Protein AF-A0A967C3I1-F1 (afdb_monomer)

pLDDT: mean 87.61, std 12.84, range [43.25, 98.0]

Organism: NCBI:txid374515

Structure (mmCIF, N/CA/C/O backbone):
data_AF-A0A967C3I1-F1
#
_entry.id   AF-A0A967C3I1-F1
#
loop_
_atom_site.group_PDB
_atom_site.id
_atom_site.type_symbol
_atom_site.label_atom_id
_atom_site.label_alt_id
_atom_site.label_comp_id
_atom_site.label_asym_id
_atom_site.label_entity_id
_atom_site.label_seq_id
_atom_site.pdbx_PDB_ins_code
_atom_site.Cartn_x
_atom_site.Cartn_y
_atom_site.Cartn_z
_atom_site.occupancy
_atom_site.B_iso_or_equiv
_atom_site.auth_seq_id
_atom_site.auth_comp_id
_atom_site.auth_asym_id
_atom_site.auth_atom_id
_atom_site.pdbx_PDB_model_num
ATOM 1 N N . MET A 1 1 ? 14.100 -5.558 -5.157 1.00 89.88 1 MET A N 1
ATOM 2 C CA . MET A 1 1 ? 13.025 -5.685 -6.156 1.00 89.88 1 MET A CA 1
ATOM 3 C C . MET A 1 1 ? 13.537 -5.068 -7.439 1.00 89.88 1 MET A C 1
ATOM 5 O O . MET A 1 1 ? 14.326 -4.133 -7.340 1.00 89.88 1 MET A O 1
ATOM 9 N N . ASN A 1 2 ? 13.152 -5.592 -8.594 1.00 95.56 2 ASN A N 1
ATOM 10 C CA . ASN A 1 2 ? 13.569 -5.085 -9.901 1.00 95.56 2 ASN A CA 1
ATOM 11 C C . ASN A 1 2 ? 12.377 -4.498 -10.664 1.00 95.56 2 ASN A C 1
ATOM 13 O O . ASN A 1 2 ? 11.224 -4.795 -10.350 1.00 95.56 2 ASN A O 1
ATOM 17 N N . LEU A 1 3 ? 12.656 -3.665 -11.661 1.00 95.94 3 LEU A N 1
ATOM 18 C CA . LEU A 1 3 ? 11.648 -3.089 -12.539 1.00 95.94 3 LEU A CA 1
ATOM 19 C C . LEU A 1 3 ? 10.856 -4.199 -13.249 1.00 95.94 3 LEU A C 1
ATOM 21 O O . LEU A 1 3 ? 11.420 -5.196 -13.698 1.00 95.94 3 LEU A O 1
ATOM 25 N N . ASN A 1 4 ? 9.543 -4.018 -13.360 1.00 95.31 4 ASN A N 1
ATOM 26 C CA . ASN A 1 4 ? 8.570 -4.968 -13.908 1.00 95.31 4 ASN A CA 1
ATOM 27 C C . ASN A 1 4 ? 8.478 -6.312 -13.161 1.00 95.31 4 ASN A C 1
ATOM 29 O O . ASN A 1 4 ? 7.843 -7.248 -13.648 1.00 95.31 4 ASN A O 1
ATOM 33 N N . GLU A 1 5 ? 9.098 -6.440 -11.985 1.00 94.12 5 GLU A N 1
ATOM 34 C CA . GLU A 1 5 ? 8.989 -7.647 -11.170 1.00 94.12 5 GLU A CA 1
ATOM 35 C C . GLU A 1 5 ? 7.580 -7.747 -10.558 1.00 94.12 5 GLU A C 1
ATOM 37 O O . GLU A 1 5 ? 7.067 -6.796 -9.967 1.00 94.12 5 GLU A O 1
ATOM 42 N N . TYR A 1 6 ? 6.947 -8.916 -10.675 1.00 93.88 6 TYR A N 1
ATOM 43 C CA . TYR A 1 6 ? 5.609 -9.192 -10.147 1.00 93.88 6 TYR A CA 1
ATOM 44 C C . TYR A 1 6 ? 5.598 -10.489 -9.331 1.00 93.88 6 TYR A C 1
ATOM 46 O O . TYR A 1 6 ? 6.509 -11.311 -9.410 1.00 93.88 6 TYR A O 1
ATOM 54 N N . GLY A 1 7 ? 4.575 -10.669 -8.494 1.00 90.56 7 GLY A N 1
ATOM 55 C CA . GLY A 1 7 ? 4.493 -11.790 -7.550 1.00 90.56 7 GLY A CA 1
ATOM 56 C C . GLY A 1 7 ? 5.401 -11.638 -6.322 1.00 90.56 7 GLY A C 1
ATOM 57 O O . GLY A 1 7 ? 5.403 -12.502 -5.444 1.00 90.56 7 GLY A O 1
ATOM 58 N N . VAL A 1 8 ? 6.147 -10.534 -6.224 1.00 90.88 8 VAL A N 1
ATOM 59 C CA . VAL A 1 8 ? 7.016 -10.228 -5.084 1.00 90.88 8 VAL A CA 1
ATOM 60 C C . VAL A 1 8 ? 6.182 -9.730 -3.917 1.00 90.88 8 VAL A C 1
ATOM 62 O O . VAL A 1 8 ? 5.278 -8.909 -4.083 1.00 90.88 8 VAL A O 1
ATOM 65 N N . ILE A 1 9 ? 6.513 -10.206 -2.720 1.00 89.81 9 ILE A N 1
ATOM 66 C CA . ILE A 1 9 ? 5.809 -9.848 -1.493 1.00 89.81 9 ILE A CA 1
ATOM 67 C C . ILE A 1 9 ? 6.570 -8.739 -0.769 1.00 89.81 9 ILE A C 1
ATOM 69 O O . ILE A 1 9 ? 7.717 -8.927 -0.366 1.00 89.81 9 ILE A O 1
ATOM 73 N N . PHE A 1 10 ? 5.898 -7.620 -0.527 1.00 89.31 10 PHE A N 1
ATOM 74 C CA . PHE A 1 10 ? 6.316 -6.621 0.446 1.00 89.31 10 PHE A CA 1
ATOM 75 C C . PHE A 1 10 ? 5.659 -6.903 1.794 1.00 89.31 10 PHE A C 1
ATOM 77 O O . PHE A 1 10 ? 4.461 -7.187 1.857 1.00 89.31 10 PHE A O 1
ATOM 84 N N . ARG A 1 11 ? 6.436 -6.822 2.876 1.00 89.50 11 ARG A N 1
ATOM 85 C CA . ARG A 1 11 ? 5.946 -6.963 4.250 1.00 89.50 11 ARG A CA 1
ATOM 86 C C . ARG A 1 11 ? 6.545 -5.879 5.125 1.00 89.50 11 ARG A C 1
ATOM 88 O O . ARG A 1 11 ? 7.745 -5.630 5.052 1.00 89.50 11 ARG A O 1
ATOM 95 N N . HIS A 1 12 ? 5.720 -5.292 5.980 1.00 88.50 12 HIS A N 1
ATOM 96 C CA . HIS A 1 12 ? 6.179 -4.321 6.961 1.00 88.50 12 HIS A CA 1
ATOM 97 C C . HIS A 1 12 ? 5.350 -4.413 8.245 1.00 88.50 12 HIS A C 1
ATOM 99 O O . HIS A 1 12 ? 4.120 -4.472 8.199 1.00 88.50 12 HIS A O 1
ATOM 105 N N . GLY A 1 13 ? 6.049 -4.464 9.380 1.00 88.50 13 GLY A N 1
ATOM 106 C CA . GLY A 1 13 ? 5.458 -4.426 10.710 1.00 88.50 13 GLY A CA 1
ATOM 107 C C . GLY A 1 13 ? 5.320 -2.998 11.206 1.00 88.50 13 GLY A C 1
ATOM 108 O O . GLY A 1 13 ? 6.259 -2.217 11.100 1.00 88.50 13 GLY A O 1
ATOM 109 N N . VAL A 1 14 ? 4.160 -2.686 11.771 1.00 89.00 14 VAL A N 1
ATOM 110 C CA . VAL A 1 14 ? 3.816 -1.354 12.277 1.00 89.00 14 VAL A CA 1
ATOM 111 C C . VAL A 1 14 ? 3.678 -1.306 13.801 1.00 89.00 14 VAL A C 1
ATOM 113 O O . VAL A 1 14 ? 3.533 -0.220 14.349 1.00 89.00 14 VAL A O 1
ATOM 116 N N . GLY A 1 15 ? 3.711 -2.455 14.493 1.00 86.50 15 GLY A N 1
ATOM 117 C CA . GLY A 1 15 ? 3.606 -2.512 15.963 1.00 86.50 15 GLY A CA 1
ATOM 118 C C . GLY A 1 15 ? 2.278 -1.966 16.501 1.00 86.50 15 GLY A C 1
ATOM 119 O O . GL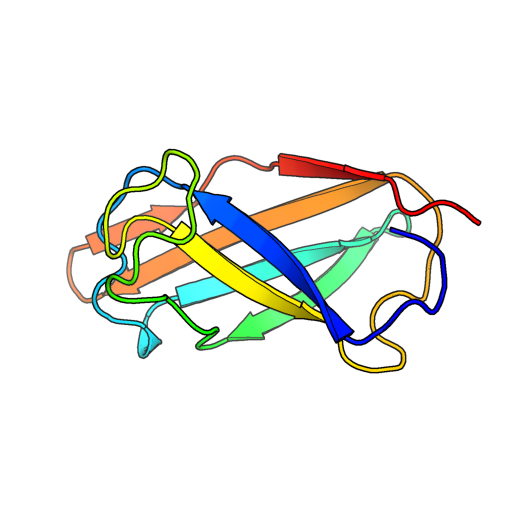Y A 1 15 ? 2.225 -1.404 17.592 1.00 86.50 15 GLY A O 1
ATOM 120 N N . PHE A 1 16 ? 1.224 -2.065 15.694 1.00 88.19 16 PHE A N 1
ATOM 121 C CA . PHE A 1 16 ? -0.114 -1.564 15.979 1.00 88.19 16 PHE A CA 1
ATOM 122 C C . PHE A 1 16 ? -1.128 -2.635 15.592 1.00 88.19 16 PHE A C 1
ATOM 124 O O . PHE A 1 16 ? -0.940 -3.315 14.588 1.00 88.19 16 PHE A O 1
ATOM 131 N N . ASP A 1 17 ? -2.208 -2.769 16.357 1.00 88.38 17 ASP A N 1
ATOM 132 C CA . ASP A 1 17 ? -3.254 -3.758 16.095 1.00 88.38 17 ASP A CA 1
ATOM 133 C C . ASP A 1 17 ? -4.052 -3.420 14.822 1.00 88.38 17 ASP A C 1
ATOM 135 O O . ASP A 1 17 ? -4.877 -2.504 14.811 1.00 88.38 17 ASP A O 1
ATOM 139 N N . LEU A 1 18 ? -3.814 -4.193 13.760 1.00 86.56 18 LEU A N 1
ATOM 140 C CA . LEU A 1 18 ? -4.487 -4.110 12.461 1.00 86.56 18 LEU A CA 1
ATOM 141 C C . LEU A 1 18 ? -5.573 -5.184 12.280 1.00 86.56 18 LEU A C 1
ATOM 143 O O . LEU A 1 18 ? -5.905 -5.527 11.146 1.00 86.56 18 LEU A O 1
ATOM 147 N N . SER A 1 19 ? -6.109 -5.756 13.364 1.00 81.69 19 SER A N 1
ATOM 148 C CA . SER A 1 19 ? -7.036 -6.903 13.315 1.00 81.69 19 SER A CA 1
ATOM 149 C C . SER A 1 19 ? -8.281 -6.721 12.432 1.00 81.69 19 SER A C 1
ATOM 151 O O . SER A 1 19 ? -8.855 -7.720 11.997 1.00 81.69 19 SER A O 1
ATOM 153 N N . SER A 1 20 ? -8.695 -5.486 12.127 1.00 80.31 20 SER A N 1
ATOM 154 C CA . SER A 1 20 ? -9.730 -5.202 11.126 1.00 80.31 20 SER A CA 1
ATOM 155 C C . SER A 1 20 ? -9.111 -4.931 9.754 1.00 80.31 20 SER A C 1
ATOM 157 O O . SER A 1 20 ? -8.817 -3.797 9.381 1.00 80.31 20 SER A O 1
ATOM 159 N N . ASN A 1 21 ? -8.930 -5.975 8.949 1.00 67.81 21 ASN A N 1
ATOM 160 C CA . ASN A 1 21 ? -8.275 -5.868 7.638 1.00 67.81 21 ASN A CA 1
ATOM 161 C C . ASN A 1 21 ? -8.968 -4.870 6.690 1.00 67.81 21 ASN A C 1
ATOM 163 O O . ASN A 1 21 ? -8.316 -4.280 5.831 1.00 67.81 21 ASN A O 1
ATOM 167 N N . THR A 1 22 ? -10.280 -4.664 6.852 1.00 78.69 22 THR A N 1
ATOM 168 C CA . THR A 1 22 ? -11.082 -3.724 6.050 1.00 78.69 22 THR A CA 1
ATOM 169 C C . THR A 1 22 ? -10.856 -2.252 6.400 1.00 78.69 22 THR A C 1
ATOM 171 O O . THR A 1 22 ? -11.370 -1.364 5.728 1.00 78.69 22 THR A O 1
ATOM 174 N N . ALA A 1 23 ? -10.132 -1.983 7.485 1.00 84.56 23 ALA A N 1
ATOM 175 C CA . ALA A 1 23 ? -9.801 -0.641 7.941 1.00 84.56 23 ALA A CA 1
ATOM 176 C C . ALA A 1 23 ? -8.420 -0.171 7.462 1.00 84.56 23 ALA A C 1
ATOM 178 O O . ALA A 1 23 ? -8.058 0.979 7.709 1.00 84.56 23 ALA A O 1
ATOM 179 N N . LEU A 1 24 ? -7.643 -1.040 6.802 1.00 90.44 24 LEU A N 1
ATOM 180 C CA . LEU A 1 24 ? -6.280 -0.753 6.366 1.00 90.44 24 LEU A CA 1
ATOM 181 C C . LEU A 1 24 ? -6.224 -0.305 4.899 1.00 90.44 24 LEU A C 1
ATOM 183 O O . LEU A 1 24 ? -6.758 -0.951 3.997 1.00 90.44 24 LEU A O 1
ATOM 187 N N . SER A 1 25 ? -5.469 0.760 4.657 1.00 94.19 25 SER A N 1
ATOM 188 C CA . SER A 1 25 ? -5.026 1.202 3.340 1.00 94.19 25 SER A CA 1
ATOM 189 C C . SER A 1 25 ? -3.506 1.339 3.330 1.00 94.19 25 SER A C 1
ATOM 191 O O . SER A 1 25 ? -2.920 1.845 4.285 1.00 94.19 25 SE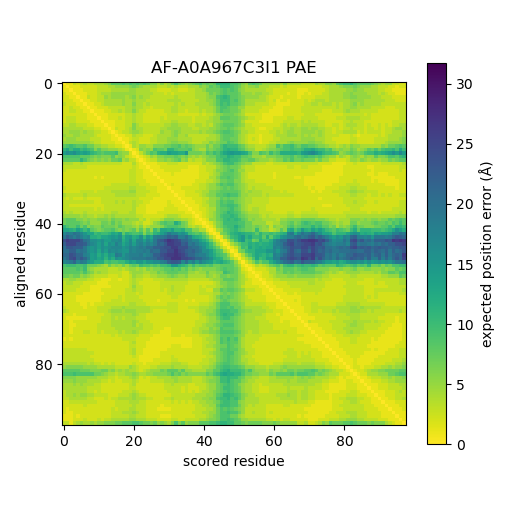R A O 1
ATOM 193 N N . ILE A 1 26 ? -2.862 0.913 2.248 1.00 94.44 26 ILE A N 1
ATOM 194 C CA . ILE A 1 26 ? -1.424 1.085 2.016 1.00 94.44 26 ILE A CA 1
ATOM 195 C C . ILE A 1 26 ? -1.249 2.006 0.818 1.00 94.44 26 ILE A C 1
ATOM 197 O O . ILE A 1 26 ? -1.859 1.782 -0.224 1.00 94.44 26 ILE A O 1
ATOM 201 N N . THR A 1 27 ? -0.391 3.007 0.943 1.00 96.88 27 THR A N 1
ATOM 202 C CA . THR A 1 27 ? -0.019 3.885 -0.165 1.00 96.88 27 THR A CA 1
ATOM 203 C C . THR A 1 27 ? 1.466 3.746 -0.424 1.00 96.88 27 THR A C 1
ATOM 205 O O . THR A 1 27 ? 2.278 4.088 0.435 1.00 96.88 27 THR A O 1
ATOM 208 N N . PHE A 1 28 ? 1.804 3.255 -1.611 1.00 97.06 28 PHE A N 1
ATOM 209 C CA . PHE A 1 28 ? 3.148 3.306 -2.163 1.00 97.06 28 PHE A CA 1
ATOM 210 C C . PHE A 1 28 ? 3.294 4.593 -2.973 1.00 97.06 28 PHE A C 1
ATOM 212 O O . PHE A 1 28 ? 2.433 4.899 -3.796 1.00 97.06 28 PHE A O 1
ATOM 219 N N . THR A 1 29 ? 4.378 5.326 -2.764 1.00 98.00 29 THR A N 1
ATOM 220 C CA . THR A 1 29 ? 4.733 6.528 -3.519 1.00 98.00 29 THR A CA 1
ATOM 221 C C . THR A 1 29 ? 5.966 6.222 -4.354 1.00 98.00 29 THR A C 1
ATOM 223 O O . THR A 1 29 ? 6.997 5.813 -3.812 1.00 98.00 29 THR A O 1
ATOM 226 N N . LYS A 1 30 ? 5.835 6.417 -5.664 1.00 97.44 30 LYS A N 1
ATOM 227 C CA . LYS A 1 30 ? 6.877 6.202 -6.669 1.00 97.44 30 LYS A CA 1
ATOM 228 C C . LYS A 1 30 ? 7.895 7.353 -6.671 1.00 97.44 30 LYS A C 1
ATOM 230 O O . LYS A 1 30 ? 7.569 8.436 -6.176 1.00 97.44 30 LYS A O 1
ATOM 235 N N . PRO A 1 31 ? 9.078 7.182 -7.289 1.00 97.06 31 PRO A N 1
ATOM 2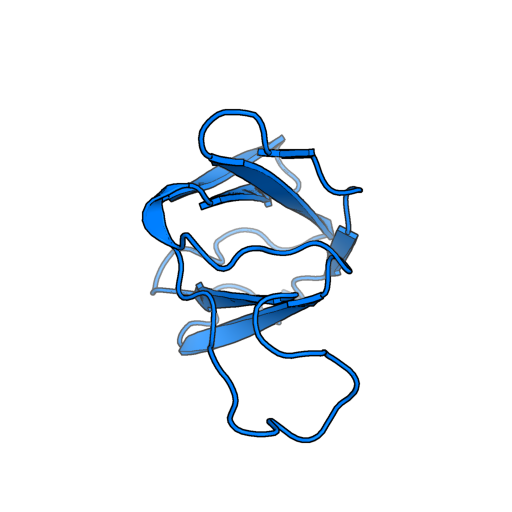36 C CA . PRO A 1 31 ? 10.062 8.251 -7.458 1.00 97.06 31 PRO A CA 1
ATOM 237 C C . PRO A 1 31 ? 9.496 9.485 -8.172 1.00 97.06 31 PRO A C 1
ATOM 239 O O . PRO A 1 31 ? 9.851 10.612 -7.831 1.00 97.06 31 PRO A O 1
ATOM 242 N N . SER A 1 32 ? 8.581 9.287 -9.128 1.0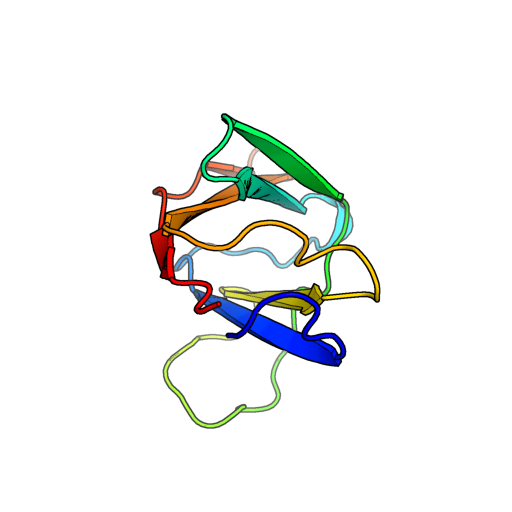0 97.00 32 SER A N 1
ATOM 243 C CA . SER A 1 32 ? 7.870 10.374 -9.814 1.00 97.00 32 SER A CA 1
ATOM 244 C C . SER A 1 32 ? 6.905 11.168 -8.921 1.00 97.00 32 SER A C 1
ATOM 246 O O . SER A 1 32 ? 6.452 12.244 -9.311 1.00 97.00 32 SER A O 1
ATOM 248 N N . GLY A 1 33 ? 6.560 10.646 -7.740 1.00 95.38 33 GLY A N 1
ATOM 249 C CA . GLY A 1 33 ? 5.511 11.163 -6.861 1.00 95.38 33 GLY A CA 1
ATOM 250 C C . GLY A 1 33 ? 4.119 10.587 -7.142 1.00 95.38 33 GLY A C 1
ATOM 251 O O . GLY A 1 33 ? 3.190 10.861 -6.381 1.00 95.38 33 GLY A O 1
ATOM 252 N N . ALA A 1 34 ? 3.955 9.771 -8.191 1.00 97.19 34 ALA A N 1
ATOM 253 C CA . ALA A 1 34 ? 2.724 9.018 -8.409 1.00 97.19 34 ALA A CA 1
ATOM 254 C C . ALA A 1 34 ? 2.491 8.009 -7.273 1.00 97.19 34 ALA A C 1
ATOM 256 O O . ALA A 1 34 ? 3.435 7.557 -6.623 1.00 97.19 34 ALA A O 1
ATOM 257 N N . THR A 1 35 ? 1.234 7.636 -7.031 1.00 96.81 35 THR A N 1
ATOM 258 C CA . THR A 1 35 ? 0.882 6.713 -5.949 1.00 96.81 35 THR A CA 1
ATOM 259 C C . THR A 1 35 ? 0.175 5.463 -6.450 1.00 96.81 35 THR A C 1
ATOM 261 O O . THR A 1 35 ? -0.622 5.495 -7.386 1.00 96.81 35 THR A O 1
ATOM 264 N N . LEU A 1 36 ? 0.459 4.348 -5.780 1.00 95.25 36 LEU A N 1
ATOM 265 C CA . LEU A 1 36 ? -0.312 3.114 -5.838 1.00 95.25 36 LEU A CA 1
ATOM 266 C C . LEU A 1 36 ? -0.963 2.918 -4.469 1.00 95.25 36 LEU A C 1
ATOM 268 O O . LEU A 1 36 ? -0.275 2.669 -3.477 1.00 95.25 36 LEU A O 1
ATOM 272 N N . THR A 1 37 ? -2.288 3.032 -4.412 1.00 95.25 37 THR A N 1
ATOM 273 C CA . THR A 1 37 ? -3.057 2.822 -3.182 1.00 95.25 37 THR A CA 1
ATOM 274 C C . THR A 1 37 ? -3.752 1.470 -3.214 1.00 95.25 37 THR A C 1
ATOM 276 O O . THR A 1 37 ? -4.444 1.129 -4.171 1.00 95.25 37 THR A O 1
ATOM 279 N N . VAL A 1 38 ? -3.579 0.710 -2.139 1.00 91.25 38 VAL A N 1
ATOM 280 C CA . VAL A 1 38 ? -4.155 -0.615 -1.938 1.00 91.25 38 VAL A CA 1
ATOM 281 C C . VAL A 1 38 ? -5.059 -0.556 -0.718 1.00 91.25 38 VAL A C 1
ATOM 283 O O . VAL A 1 38 ? -4.585 -0.401 0.405 1.00 91.25 38 VAL A O 1
ATOM 286 N N . SER A 1 39 ? -6.361 -0.695 -0.933 1.00 89.38 39 SER A N 1
ATOM 287 C CA . SER A 1 39 ? -7.341 -0.799 0.148 1.00 89.38 39 SER A CA 1
ATOM 288 C C . SER A 1 39 ? -7.590 -2.259 0.507 1.00 89.38 39 SER A C 1
ATOM 290 O O . SER A 1 39 ? -7.597 -3.122 -0.370 1.00 89.38 39 SER A O 1
ATOM 292 N N . ASN A 1 40 ? -7.833 -2.523 1.790 1.00 82.81 40 ASN A N 1
ATOM 293 C CA . ASN A 1 40 ? -8.107 -3.858 2.326 1.00 82.81 40 ASN A CA 1
ATOM 294 C C . ASN A 1 40 ? -7.039 -4.902 1.939 1.00 82.81 40 ASN A C 1
ATOM 296 O O . ASN A 1 40 ? -7.385 -5.990 1.464 1.00 82.81 40 ASN A O 1
ATOM 300 N N . PRO A 1 41 ? -5.736 -4.588 2.081 1.00 81.31 41 PRO A N 1
ATOM 301 C CA . PRO A 1 41 ? -4.682 -5.545 1.785 1.00 81.31 41 PRO A CA 1
ATOM 302 C C . PRO A 1 41 ? -4.764 -6.739 2.745 1.00 81.31 41 PRO A C 1
ATOM 304 O O . PRO A 1 41 ? -5.444 -6.719 3.774 1.00 81.31 41 PRO A O 1
ATOM 307 N N . SER A 1 42 ? -4.010 -7.789 2.436 1.00 75.25 42 SER A N 1
ATOM 308 C CA . SER A 1 42 ? -3.905 -8.936 3.333 1.00 75.25 42 SER A CA 1
ATOM 309 C C . SER A 1 42 ? -3.120 -8.561 4.596 1.00 75.25 42 SER A C 1
ATOM 311 O O . SER A 1 42 ? -1.884 -8.532 4.59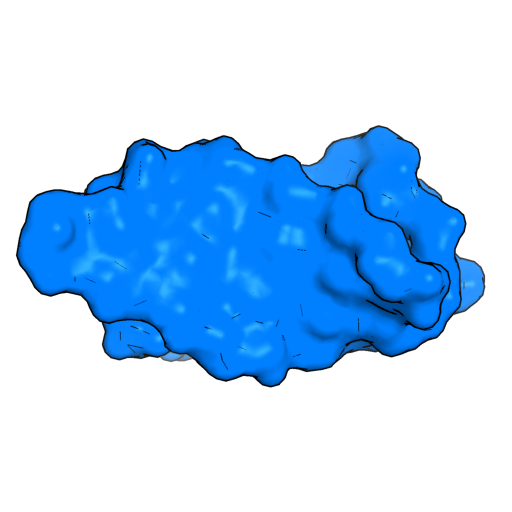8 1.00 75.25 42 SER A O 1
ATOM 313 N N . VAL A 1 43 ? -3.837 -8.305 5.691 1.00 67.06 43 VAL A N 1
ATOM 314 C CA . VAL A 1 43 ? -3.287 -8.374 7.052 1.00 67.06 43 VAL A CA 1
ATOM 315 C C . VAL A 1 43 ? -3.298 -9.841 7.449 1.00 67.06 43 VAL A C 1
ATOM 317 O O . VAL A 1 43 ? -4.321 -10.526 7.360 1.00 67.06 43 VAL A O 1
ATOM 320 N N . THR A 1 44 ? -2.131 -10.355 7.811 1.00 64.00 44 THR A N 1
ATOM 321 C CA . THR A 1 44 ? -1.956 -11.797 7.971 1.00 64.00 44 THR A CA 1
ATOM 322 C C . THR A 1 44 ? -2.025 -12.150 9.460 1.00 64.00 44 THR A C 1
ATOM 324 O O . THR A 1 44 ? -1.167 -11.753 10.248 1.00 64.00 44 THR A O 1
ATOM 327 N N . ALA A 1 45 ? -3.058 -12.900 9.847 1.00 49.84 45 ALA A N 1
ATOM 328 C CA . ALA A 1 45 ? -3.148 -13.586 11.140 1.00 49.84 45 ALA A CA 1
ATOM 329 C C . ALA A 1 45 ? -2.199 -14.814 11.149 1.00 49.84 45 ALA A C 1
ATOM 331 O O . ALA A 1 45 ? -1.789 -15.274 10.082 1.00 49.84 45 ALA A O 1
ATOM 332 N N . PRO A 1 46 ? -1.769 -15.331 12.314 1.00 48.31 46 PRO A N 1
ATOM 333 C CA . PRO A 1 46 ? -0.462 -15.950 12.483 1.00 48.31 46 PRO A CA 1
ATOM 334 C C . PRO A 1 46 ? -0.339 -17.273 11.724 1.00 48.31 46 PRO A C 1
ATOM 336 O O . PRO A 1 46 ? -0.864 -18.302 12.131 1.00 48.31 46 PRO A O 1
ATOM 339 N N . ALA A 1 47 ? 0.502 -17.283 10.704 1.00 43.25 47 ALA A N 1
ATOM 340 C CA . ALA A 1 47 ? 1.562 -18.270 10.696 1.00 43.25 47 ALA A CA 1
ATOM 341 C C . ALA A 1 47 ? 2.832 -17.482 10.987 1.00 43.25 47 ALA A C 1
ATOM 343 O O . ALA A 1 47 ? 3.019 -16.404 10.427 1.00 43.25 47 ALA A O 1
ATOM 344 N N . SER A 1 48 ? 3.670 -17.974 11.893 1.00 47.25 48 SER A N 1
ATOM 345 C CA . SER A 1 48 ? 5.054 -17.525 12.015 1.00 47.25 48 SER A CA 1
ATOM 346 C C . SER A 1 48 ? 5.703 -17.628 10.630 1.00 47.25 48 SER A C 1
ATOM 348 O O . SER A 1 48 ? 6.192 -18.682 10.227 1.00 47.25 48 SER A O 1
ATOM 350 N N . ILE A 1 49 ? 5.636 -16.554 9.847 1.00 52.47 49 ILE A N 1
ATOM 351 C CA . ILE A 1 49 ? 6.501 -16.375 8.695 1.00 52.47 49 ILE A CA 1
ATOM 352 C C . ILE A 1 49 ? 7.799 -15.957 9.358 1.00 52.47 49 ILE A C 1
ATOM 354 O O . ILE A 1 49 ? 7.914 -14.807 9.766 1.00 52.47 49 ILE A O 1
ATOM 358 N N . GLY A 1 50 ? 8.676 -16.933 9.613 1.00 48.19 50 GLY A N 1
ATOM 359 C CA . GLY A 1 50 ? 9.880 -16.765 10.425 1.00 48.19 50 GLY A CA 1
ATOM 360 C C . GLY A 1 50 ? 10.519 -15.390 10.220 1.00 48.19 50 GLY A C 1
ATOM 361 O O . GLY A 1 50 ? 10.978 -15.082 9.124 1.00 48.19 50 GLY A O 1
ATOM 362 N N . GLY A 1 51 ? 10.477 -14.560 11.267 1.00 56.69 51 GLY A N 1
ATOM 363 C CA . GLY A 1 51 ? 10.921 -13.167 11.210 1.00 56.69 51 GLY A CA 1
ATOM 364 C C . GLY A 1 51 ? 9.985 -12.190 11.929 1.00 56.69 51 GLY A C 1
ATOM 365 O O . GLY A 1 51 ? 9.123 -11.574 11.319 1.00 56.69 51 GLY A O 1
ATOM 366 N N . SER A 1 52 ? 10.207 -12.020 13.232 1.00 68.69 52 SER A N 1
ATOM 367 C CA . SER A 1 52 ? 10.090 -10.756 13.988 1.00 68.69 52 SER A CA 1
ATOM 368 C C . SER A 1 52 ? 8.764 -9.979 14.122 1.00 68.69 52 SER A C 1
ATOM 370 O O . SER A 1 52 ? 8.766 -9.021 14.891 1.00 68.69 52 SER A O 1
ATOM 372 N N . PHE A 1 53 ? 7.653 -10.328 13.466 1.00 72.56 53 PHE A N 1
ATOM 373 C CA . PHE A 1 53 ? 6.394 -9.565 13.593 1.00 72.56 53 PHE A CA 1
ATOM 374 C C . PHE A 1 53 ? 5.313 -10.311 14.383 1.00 72.56 53 PHE A C 1
ATOM 376 O O . PHE A 1 53 ? 5.048 -11.488 14.122 1.00 72.56 53 PHE A O 1
ATOM 383 N N . SER A 1 54 ? 4.654 -9.627 15.326 1.00 79.19 54 SER A N 1
ATOM 384 C CA . SER A 1 54 ? 3.493 -10.178 16.035 1.00 79.19 54 SER A CA 1
ATOM 385 C C . SER A 1 54 ? 2.28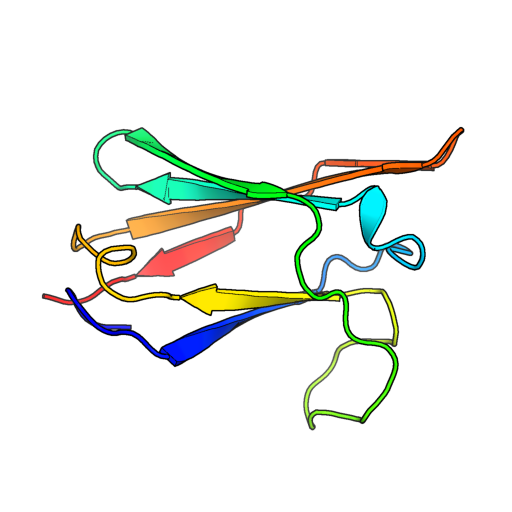5 -10.305 15.104 1.00 79.19 54 SER A C 1
ATOM 387 O O . SER A 1 54 ? 2.157 -9.589 14.108 1.00 79.19 54 SER A O 1
ATOM 389 N N . ALA A 1 55 ? 1.363 -11.207 15.442 1.00 79.44 55 ALA A N 1
ATOM 390 C CA . ALA A 1 55 ? 0.107 -11.363 14.711 1.00 79.44 55 ALA A CA 1
ATOM 391 C C . ALA A 1 55 ? -0.664 -10.036 14.644 1.00 79.44 55 ALA A C 1
ATOM 393 O O . ALA A 1 55 ? -0.740 -9.324 15.640 1.00 79.44 55 ALA A O 1
ATOM 394 N N . ASN A 1 56 ? -1.258 -9.736 13.486 1.00 82.94 56 ASN A N 1
ATOM 395 C CA . ASN A 1 56 ? -2.029 -8.512 13.231 1.00 82.94 56 ASN A CA 1
ATOM 396 C C . ASN A 1 56 ? -1.243 -7.196 13.371 1.00 82.94 56 ASN A C 1
ATOM 398 O O . ASN A 1 56 ? -1.840 -6.139 13.235 1.00 82.94 56 ASN A O 1
ATOM 402 N N . GLU A 1 57 ? 0.073 -7.224 13.591 1.00 88.00 57 GLU A N 1
ATOM 403 C CA . GLU A 1 57 ? 0.904 -6.013 13.691 1.00 88.00 57 GLU A CA 1
ATOM 404 C C . GLU A 1 57 ? 1.729 -5.749 12.429 1.00 88.00 57 GLU A C 1
ATOM 406 O O . GLU A 1 57 ? 2.655 -4.938 12.435 1.00 88.00 57 GLU A O 1
ATOM 411 N N . TYR A 1 58 ? 1.411 -6.436 11.333 1.00 87.50 58 TYR A N 1
ATOM 412 C CA . TYR A 1 58 ? 2.056 -6.261 10.040 1.00 87.50 58 TYR A CA 1
ATOM 413 C C . TYR A 1 58 ? 1.063 -6.404 8.897 1.00 87.50 58 TYR A C 1
ATOM 415 O O . TYR A 1 58 ? 0.037 -7.081 9.002 1.00 87.50 58 TYR A O 1
ATOM 423 N N . PHE A 1 59 ? 1.415 -5.805 7.769 1.00 87.38 59 PHE A N 1
ATOM 424 C CA . PHE A 1 59 ? 0.690 -5.966 6.521 1.00 87.38 59 PHE A CA 1
ATOM 425 C C . PHE A 1 59 ? 1.571 -6.607 5.459 1.00 87.38 59 PHE A C 1
ATOM 427 O O . PHE A 1 59 ? 2.805 -6.568 5.523 1.00 87.38 59 PHE A O 1
ATOM 434 N N . SER A 1 60 ? 0.916 -7.193 4.462 1.00 88.88 60 SER A N 1
ATOM 435 C CA . SER A 1 60 ? 1.584 -7.732 3.289 1.00 88.88 60 SER A CA 1
ATOM 436 C C . SER A 1 60 ? 0.879 -7.311 2.010 1.00 88.88 60 SER A C 1
ATOM 438 O O . SER A 1 60 ? -0.347 -7.189 1.966 1.00 88.88 60 SER A O 1
ATOM 440 N N . TYR A 1 61 ? 1.669 -7.098 0.965 1.00 90.56 61 TYR A N 1
ATOM 441 C CA . TYR A 1 61 ? 1.172 -6.821 -0.371 1.00 90.56 61 TYR A CA 1
ATOM 442 C C . TYR A 1 61 ? 1.974 -7.611 -1.399 1.00 90.56 61 TYR A C 1
ATOM 444 O O . TYR A 1 61 ? 3.201 -7.644 -1.330 1.00 90.56 61 TYR A O 1
ATOM 452 N N . VAL A 1 62 ? 1.278 -8.249 -2.338 1.00 92.44 62 VAL A N 1
ATOM 453 C CA . VAL A 1 62 ? 1.894 -8.913 -3.488 1.00 92.44 62 VAL A CA 1
ATOM 454 C C . VAL A 1 62 ? 1.750 -7.985 -4.681 1.00 92.44 62 VAL A C 1
ATOM 456 O O . VAL A 1 62 ? 0.630 -7.632 -5.050 1.00 92.44 62 VAL A O 1
ATOM 459 N N . PHE A 1 63 ? 2.869 -7.584 -5.277 1.00 92.81 63 PHE A N 1
ATOM 460 C CA . PHE A 1 63 ? 2.832 -6.733 -6.459 1.00 92.81 63 PHE A CA 1
ATOM 461 C C . PHE A 1 63 ? 2.262 -7.506 -7.653 1.00 92.81 63 PHE A C 1
ATOM 463 O O . PHE A 1 63 ? 2.742 -8.590 -7.987 1.00 92.81 63 PHE A O 1
ATOM 470 N N . ALA A 1 64 ? 1.223 -6.954 -8.277 1.00 93.81 64 ALA A N 1
ATOM 471 C CA . ALA A 1 64 ? 0.682 -7.439 -9.535 1.00 93.81 64 ALA A CA 1
ATOM 472 C C . ALA A 1 64 ? 1.554 -6.979 -10.711 1.00 93.81 64 ALA A C 1
ATOM 474 O O . ALA A 1 64 ? 2.378 -6.070 -10.575 1.00 93.81 64 ALA A O 1
ATOM 475 N N . ASP A 1 65 ? 1.348 -7.609 -11.865 1.00 94.81 65 ASP A N 1
ATOM 476 C CA . ASP A 1 65 ? 1.952 -7.167 -13.118 1.00 94.81 65 ASP A CA 1
ATOM 477 C C . ASP A 1 65 ? 1.622 -5.689 -13.397 1.00 94.81 65 ASP A C 1
ATOM 479 O O . ASP A 1 65 ? 0.509 -5.228 -13.135 1.00 94.81 65 ASP A O 1
ATOM 483 N N . GLY A 1 66 ? 2.616 -4.939 -13.870 1.00 93.38 66 GLY A N 1
ATOM 484 C CA . GLY A 1 66 ? 2.521 -3.499 -14.126 1.00 93.38 66 GLY A CA 1
ATOM 485 C C . GLY A 1 66 ? 2.545 -2.581 -12.897 1.00 93.38 66 GLY A C 1
ATOM 486 O O . GLY A 1 66 ? 2.589 -1.367 -13.069 1.00 93.38 66 GLY A O 1
ATOM 487 N N . ASN A 1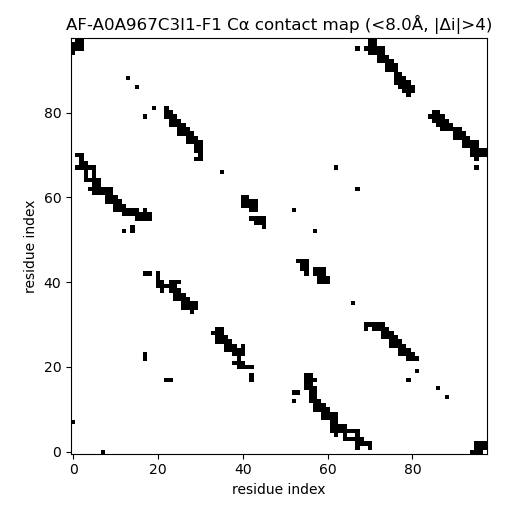 67 ? 2.555 -3.098 -11.662 1.00 94.38 67 ASN A N 1
ATOM 488 C CA . ASN A 1 67 ? 2.658 -2.225 -10.485 1.00 94.38 67 ASN A CA 1
ATOM 489 C C . ASN A 1 67 ? 4.056 -1.629 -10.297 1.00 94.38 67 ASN A C 1
ATOM 491 O O . ASN A 1 67 ? 4.177 -0.508 -9.816 1.00 94.38 67 ASN A O 1
ATOM 495 N N . VAL A 1 68 ? 5.096 -2.414 -10.584 1.00 95.56 68 VAL A N 1
ATOM 496 C CA . VAL A 1 68 ? 6.503 -2.044 -10.392 1.00 95.56 68 VAL A CA 1
ATOM 497 C C . VAL A 1 68 ? 7.036 -1.484 -11.707 1.00 95.56 68 VAL A C 1
ATOM 499 O O . VAL A 1 68 ? 7.767 -2.145 -12.431 1.00 95.56 68 VAL A O 1
ATOM 502 N N . ASP A 1 69 ? 6.607 -0.280 -12.054 1.00 96.19 69 ASP A N 1
ATOM 503 C CA . ASP A 1 69 ? 6.816 0.349 -13.367 1.00 96.19 69 ASP A CA 1
ATOM 504 C C . ASP A 1 69 ? 7.847 1.491 -13.354 1.00 96.19 69 ASP A C 1
ATOM 506 O O . ASP A 1 69 ? 8.150 2.070 -14.397 1.00 96.19 69 ASP A O 1
ATOM 510 N N . GLU A 1 70 ? 8.434 1.793 -12.193 1.00 97.00 70 GLU A N 1
ATOM 511 C CA . GLU A 1 70 ? 9.474 2.811 -12.031 1.00 97.00 70 GLU A CA 1
ATOM 512 C C . GLU A 1 70 ? 10.639 2.297 -11.174 1.00 97.00 70 GLU A C 1
ATOM 514 O O . GLU A 1 70 ? 10.442 1.785 -10.070 1.00 97.00 70 GLU A O 1
ATOM 519 N N . ALA A 1 71 ? 11.870 2.481 -11.656 1.00 97.50 71 ALA A N 1
ATOM 520 C CA . ALA A 1 71 ? 13.080 2.216 -10.881 1.00 97.50 71 ALA A CA 1
ATOM 521 C C . ALA A 1 71 ? 13.430 3.426 -10.001 1.00 97.50 71 ALA A C 1
ATOM 523 O O . ALA A 1 71 ? 13.201 4.571 -10.390 1.00 97.50 71 ALA A O 1
ATOM 524 N N . GLY A 1 72 ? 14.024 3.179 -8.834 1.00 97.62 72 GLY A N 1
ATOM 525 C CA . GLY A 1 72 ? 14.431 4.215 -7.883 1.00 97.62 72 GLY A CA 1
ATOM 526 C C . GLY A 1 72 ? 13.942 3.961 -6.460 1.00 97.62 72 GLY A C 1
ATOM 527 O O . GLY A 1 72 ? 13.567 2.843 -6.102 1.00 97.62 72 GLY A O 1
ATOM 528 N N . GLU A 1 73 ? 13.977 5.008 -5.636 1.00 98.00 73 GLU A N 1
ATOM 529 C CA . GLU A 1 73 ? 13.498 4.955 -4.255 1.00 98.00 73 GLU A CA 1
ATOM 530 C C . GLU A 1 73 ? 11.978 5.111 -4.197 1.00 98.00 73 GLU A C 1
ATOM 532 O O . GLU A 1 73 ? 11.419 6.133 -4.590 1.00 98.00 73 GLU A O 1
ATOM 537 N N . TRP A 1 74 ? 11.318 4.084 -3.677 1.00 97.62 74 TRP A N 1
ATOM 538 C CA . TRP A 1 74 ? 9.898 4.096 -3.365 1.00 97.62 74 TRP A CA 1
ATOM 539 C C . TRP A 1 74 ? 9.717 4.287 -1.867 1.00 97.62 74 TRP A C 1
ATOM 541 O O . TRP A 1 74 ? 10.551 3.849 -1.073 1.00 97.62 74 TRP A O 1
ATOM 551 N N . SER A 1 75 ? 8.597 4.884 -1.468 1.00 97.62 75 SER A N 1
ATOM 552 C CA . SER A 1 75 ? 8.182 4.932 -0.064 1.00 97.62 75 SER A CA 1
ATOM 553 C C . SER A 1 75 ? 6.809 4.308 0.128 1.00 97.62 75 SER A C 1
ATOM 555 O O . SER A 1 75 ? 6.011 4.243 -0.802 1.00 97.62 75 SER A O 1
ATOM 557 N N . VAL A 1 76 ? 6.522 3.832 1.333 1.00 96.56 76 VAL A N 1
ATOM 558 C CA . VAL A 1 76 ? 5.225 3.259 1.686 1.00 96.56 76 VAL A CA 1
ATOM 559 C C . VAL A 1 76 ? 4.751 3.774 3.036 1.00 96.56 76 VAL A C 1
ATOM 561 O O . VAL A 1 76 ? 5.548 3.930 3.961 1.00 96.56 76 VAL A O 1
ATOM 564 N N . ARG A 1 77 ? 3.443 4.015 3.150 1.00 95.50 77 ARG A N 1
ATOM 565 C CA . ARG A 1 77 ? 2.750 4.283 4.415 1.00 95.50 77 ARG A CA 1
ATOM 566 C C . ARG A 1 77 ? 1.485 3.450 4.531 1.00 95.50 77 ARG A C 1
ATOM 568 O O . ARG A 1 77 ? 0.768 3.262 3.550 1.00 95.50 77 ARG A O 1
ATOM 575 N N . ALA A 1 78 ? 1.193 3.014 5.747 1.00 93.38 78 ALA A N 1
ATOM 576 C CA . ALA A 1 78 ? -0.081 2.430 6.123 1.00 93.38 78 ALA A CA 1
ATOM 577 C C . ALA A 1 78 ? -0.967 3.477 6.806 1.00 93.38 78 ALA A C 1
ATOM 579 O O . ALA A 1 78 ? -0.506 4.294 7.603 1.00 93.38 78 ALA A O 1
ATOM 580 N N . THR A 1 79 ? -2.259 3.435 6.509 1.00 94.56 79 THR A N 1
ATOM 581 C CA . THR A 1 79 ? -3.300 4.166 7.228 1.00 94.56 79 THR A CA 1
ATOM 582 C C . THR A 1 79 ? -4.355 3.173 7.673 1.00 94.56 79 THR A C 1
ATOM 584 O O . THR A 1 79 ? -4.883 2.428 6.852 1.00 94.56 79 THR A O 1
ATOM 587 N N . TYR A 1 80 ? -4.650 3.157 8.966 1.00 93.62 80 TYR A N 1
ATOM 588 C CA . TYR A 1 80 ? -5.664 2.299 9.562 1.00 93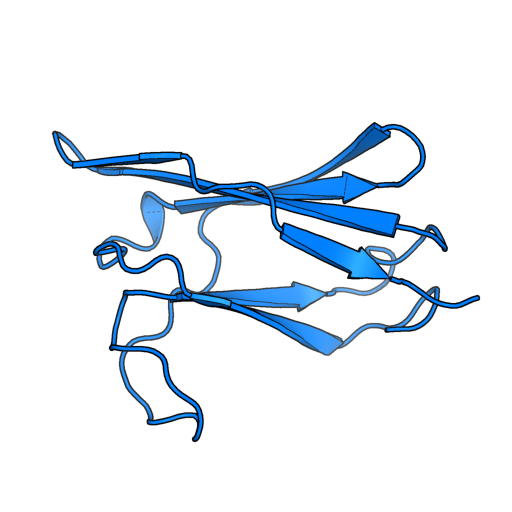.62 80 TYR A CA 1
ATOM 589 C C . TYR A 1 80 ? -6.704 3.154 10.275 1.00 93.62 80 TYR A C 1
ATOM 591 O O . TYR A 1 80 ? -6.347 4.081 11.005 1.00 93.62 80 TYR A O 1
ATOM 599 N N . THR A 1 81 ? -7.988 2.868 10.076 1.00 93.19 81 THR A N 1
ATOM 600 C CA . THR A 1 81 ? -9.079 3.561 10.776 1.00 93.19 81 THR A CA 1
ATOM 601 C C . THR A 1 81 ? -10.234 2.608 11.054 1.00 93.19 81 THR A C 1
ATOM 603 O O . THR A 1 81 ? -10.992 2.261 10.153 1.00 93.19 81 THR A O 1
ATOM 606 N N . ASP A 1 82 ? -10.377 2.210 12.317 1.00 90.50 82 ASP A N 1
ATOM 607 C CA . ASP A 1 82 ? -11.411 1.291 12.800 1.00 90.50 82 ASP A CA 1
ATOM 608 C C . ASP A 1 82 ? -12.059 1.847 14.073 1.00 90.50 82 ASP A C 1
ATOM 610 O O . ASP A 1 82 ? -11.520 1.742 15.179 1.00 90.50 82 ASP A O 1
ATOM 614 N N . GLY A 1 83 ? -13.202 2.516 13.913 1.00 88.88 83 GLY A N 1
ATOM 615 C CA . GLY A 1 83 ? -13.869 3.214 15.010 1.00 88.88 83 GLY A CA 1
ATOM 616 C C . GLY A 1 83 ? -12.953 4.255 15.663 1.00 88.88 83 GLY A C 1
ATOM 617 O O . GLY A 1 83 ? -12.604 5.259 15.045 1.00 88.88 83 GLY A O 1
ATOM 618 N N . SER A 1 84 ? -12.571 4.020 16.922 1.00 88.81 84 SER A N 1
ATOM 619 C CA . SER A 1 84 ? -11.645 4.879 17.677 1.00 88.81 84 SER A CA 1
ATOM 620 C C . SER A 1 84 ? -10.163 4.547 17.470 1.00 88.81 84 SER A C 1
ATOM 622 O O . SER A 1 84 ? -9.309 5.321 17.903 1.00 88.81 84 SER A O 1
ATOM 624 N N . LYS A 1 85 ? -9.830 3.421 16.827 1.00 90.38 85 LYS A N 1
ATOM 625 C CA . LYS A 1 85 ? -8.445 3.042 16.526 1.00 90.38 85 LYS A CA 1
ATOM 626 C C . LYS A 1 85 ? -8.001 3.726 15.240 1.00 90.38 85 LYS A C 1
ATOM 628 O O . LYS A 1 85 ? -8.603 3.521 14.187 1.00 90.38 85 LYS A O 1
ATOM 633 N N . GLN A 1 86 ? -6.926 4.502 15.316 1.00 94.12 86 GLN A N 1
ATOM 634 C CA . GLN A 1 86 ? -6.327 5.152 14.155 1.00 94.12 86 GLN A CA 1
ATOM 635 C C . GLN A 1 86 ? -4.810 5.011 14.177 1.00 94.12 86 GLN A C 1
ATOM 637 O O . GLN A 1 86 ? -4.182 5.162 15.223 1.00 94.12 86 GLN A O 1
ATOM 642 N N . LEU A 1 87 ? -4.241 4.754 13.003 1.00 93.75 87 LEU A N 1
ATOM 643 C CA . LEU A 1 87 ? -2.804 4.746 12.766 1.00 93.75 87 LEU A CA 1
ATOM 644 C C . LEU A 1 87 ? -2.518 5.419 11.429 1.00 93.75 87 LEU A C 1
ATOM 646 O O . LEU A 1 87 ? -3.154 5.112 10.422 1.00 93.75 87 LEU A O 1
ATOM 650 N N . ILE A 1 88 ? -1.491 6.259 11.413 1.00 95.19 88 ILE A N 1
ATOM 651 C CA . ILE A 1 88 ? -0.742 6.602 10.207 1.00 95.19 88 ILE A CA 1
ATOM 652 C C . ILE A 1 88 ? 0.692 6.169 10.499 1.00 95.19 88 ILE A C 1
ATOM 654 O O . ILE A 1 88 ? 1.293 6.681 11.441 1.00 95.19 88 ILE A O 1
ATOM 658 N N . SER A 1 89 ? 1.212 5.191 9.757 1.00 93.81 89 SER A N 1
ATOM 659 C CA . SER A 1 89 ? 2.570 4.697 9.989 1.00 93.81 89 SER A CA 1
ATOM 660 C C . SER A 1 89 ? 3.612 5.709 9.520 1.00 93.81 89 SER A C 1
ATOM 662 O O . SER A 1 89 ? 3.358 6.529 8.628 1.00 93.81 89 SER A O 1
ATOM 664 N N . ASP A 1 90 ? 4.828 5.573 10.044 1.00 92.94 90 ASP A N 1
ATOM 665 C CA . ASP A 1 90 ? 5.992 6.203 9.435 1.00 92.94 90 ASP A CA 1
ATOM 666 C C . ASP A 1 90 ? 6.161 5.744 7.979 1.00 92.94 90 ASP A C 1
ATOM 668 O O . ASP A 1 90 ? 5.706 4.664 7.580 1.00 92.94 90 ASP A O 1
ATOM 672 N N . ALA A 1 91 ? 6.792 6.600 7.169 1.00 93.31 91 ALA A N 1
ATOM 673 C CA . ALA A 1 91 ? 7.194 6.211 5.824 1.00 93.31 91 ALA A CA 1
ATOM 674 C C . ALA A 1 91 ? 8.394 5.270 5.902 1.00 93.31 91 ALA A C 1
ATOM 676 O O . ALA A 1 91 ? 9.384 5.582 6.560 1.00 93.31 91 ALA A O 1
ATOM 677 N N . VAL A 1 92 ? 8.329 4.172 5.159 1.00 94.94 92 VAL A N 1
ATOM 678 C CA . VAL A 1 92 ? 9.468 3.274 4.949 1.00 94.94 92 VAL A CA 1
ATOM 679 C C . VAL A 1 92 ? 9.861 3.317 3.490 1.00 94.94 92 VAL A C 1
ATOM 681 O O . VAL A 1 92 ? 8.984 3.335 2.629 1.00 94.94 92 VAL A O 1
ATOM 684 N N . THR A 1 93 ? 11.160 3.323 3.208 1.00 96.31 93 THR A N 1
ATOM 685 C CA . THR A 1 93 ? 11.678 3.336 1.842 1.00 96.31 93 THR A CA 1
ATOM 686 C C . THR A 1 93 ? 12.263 1.992 1.431 1.00 96.31 93 THR A C 1
ATOM 688 O O . THR A 1 93 ? 12.716 1.197 2.257 1.00 96.31 93 THR A O 1
ATOM 691 N N . PHE A 1 94 ? 12.231 1.724 0.128 1.00 95.31 94 PHE A N 1
ATOM 692 C CA . PHE A 1 94 ? 12.897 0.586 -0.497 1.00 95.31 94 PHE A CA 1
ATOM 693 C C . PHE A 1 94 ? 13.294 0.935 -1.932 1.00 95.31 94 PHE A C 1
ATOM 695 O O . PHE A 1 94 ? 12.714 1.823 -2.553 1.00 95.31 94 PHE A O 1
ATOM 702 N N . ILE A 1 95 ? 14.295 0.230 -2.460 1.00 97.06 95 ILE A N 1
ATOM 703 C CA . ILE A 1 95 ? 14.822 0.476 -3.803 1.00 97.06 95 ILE A CA 1
ATOM 704 C C . ILE A 1 95 ? 14.281 -0.558 -4.788 1.00 97.06 95 ILE A C 1
ATOM 706 O O . ILE A 1 95 ? 14.336 -1.771 -4.541 1.00 97.06 95 ILE A O 1
ATOM 710 N N . ILE A 1 96 ? 13.801 -0.057 -5.924 1.00 97.06 96 ILE A N 1
ATOM 711 C CA . ILE A 1 96 ? 13.541 -0.837 -7.130 1.00 97.06 96 ILE A CA 1
ATOM 712 C C . ILE A 1 96 ? 14.723 -0.633 -8.072 1.00 97.06 96 ILE A C 1
ATOM 714 O O . ILE A 1 96 ? 15.002 0.486 -8.504 1.00 97.06 96 ILE A O 1
ATOM 718 N N . ASN A 1 97 ? 15.446 -1.715 -8.344 1.00 96.88 97 ASN A N 1
ATOM 719 C CA . ASN A 1 97 ? 16.563 -1.707 -9.277 1.00 96.88 97 ASN A CA 1
ATOM 720 C C . ASN A 1 97 ? 16.047 -1.703 -10.727 1.00 96.88 97 ASN A C 1
ATOM 722 O O . ASN A 1 97 ? 14.928 -2.164 -10.959 1.00 96.88 97 ASN A O 1
ATOM 726 N N . PRO A 1 98 ? 16.847 -1.209 -11.685 1.00 92.69 98 PRO A N 1
ATOM 727 C CA . PRO A 1 98 ? 16.536 -1.304 -13.109 1.00 92.69 98 PRO A CA 1
ATOM 728 C C . PRO A 1 98 ? 16.315 -2.739 -13.595 1.00 92.69 98 PRO A C 1
ATOM 730 O O . PRO A 1 98 ? 16.936 -3.667 -13.024 1.00 92.69 98 PRO A O 1
#

Mean predicted aligned error: 4.9 Å

Nearest PDB structures (foldseek):
  6v8i-assembly1_BN  TM=6.929E-01  e=4.592E-03  Dubowvirus dv80alpha
  7lqv-assembly1_X  TM=5.503E-01  e=1.355E-01  Homo sapiens
  7lrt-assembly1_E  TM=5.305E-01  e=1.355E-01  Homo sapiens
  8t7f-assembly3_E  TM=4.887E-01  e=7.157E-01  Homo sapiens
  7ra8-assembly1_L  TM=3.962E-01  e=8.454E-01  Homo sapiens

Solvent-accessible surface area (backbone atoms only — not comparable to full-atom values): 5605 Å² total; per-residue (Å²): 97,43,47,63,49,48,75,48,72,48,73,53,67,72,83,45,89,44,78,57,36,82,30,32,35,37,39,36,33,42,69,89,67,50,73,53,75,43,69,50,47,56,48,54,67,77,67,87,65,87,70,99,62,61,66,23,15,32,42,40,47,66,39,48,79,76,67,32,75,66,56,40,59,30,35,35,34,45,39,37,56,53,92,90,48,72,48,72,51,74,78,47,75,50,60,27,39,114

Sequence (98 aa):
MNLNEYGVIFRHGVGFDLSSNTALSITFTKPSGATLTVSNPSVTAPASIGGSFSANEYFSYVFADGNVDEAGEWSVRATYTDGSKQLISDAVTFIINP

Foldseek 3Di:
DAAQ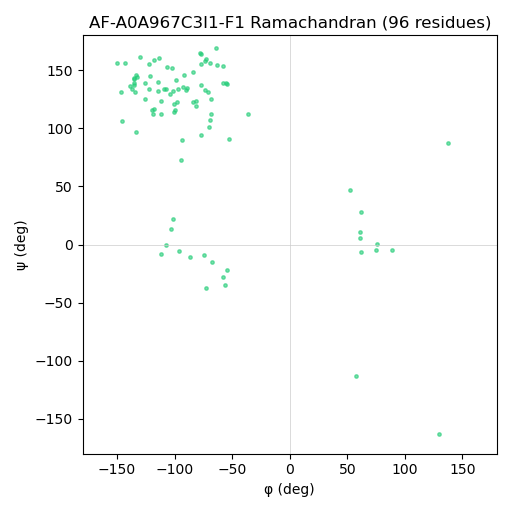DFQDKDKDFQQFQQVPLQQKKKWKAAPVRDIDIDGSADQDADDCPPDDHDRRRMGMDTGHGPRRHHFAKMWMWMWGDDPPDTDIGDIDIDGHHD

Radius of gyration: 13.45 Å; Cα contacts (8 Å, |Δi|>4): 213; chains: 1; bounding box: 30×29×32 Å

Secondary structure (DSSP, 8-state):
-BTT--SPEEEEE-SS----GGGEEEEEE-TTS-EEEEES-EE------SSS--TTSEEEEEPPTTS----EEEEEEEEEEETTEEEEPPPEEEEEB-